Protein AF-A0A2P6QXC2-F1 (afdb_monomer_lite)

Secondary structure (DSSP, 8-state):
-HHHHHHHHHHHHHHHHHHHHHH-TT--HHHHHHHHHHHHHHHHHHHHHHHHHHHTT-GGGHHHHS----------PPPPSSSS---SS-----

pLDDT: mean 78.91, std 11.32, range [40.06, 95.5]

Radius of gyration: 17.95 Å; chains: 1; bounding box: 46×24×50 Å

Foldseek 3Di:
DVVVLVVVLVVVLVVQVVVQCVVCVVDDVVVVVVSVCVSVVLVVVLVVVCVVCVVVVNNVCSVVVNPDDDDDDDADDDPDPDPDDDDRDDDDDD

Sequence (94 aa):
MRVLALRRSLLMYESLKNLIEEMWPNGHDQFCTVISMLKQLEELKDMINLMILDSYGLEDKSNSILESKTLLRLMKYMPPPSKDYTTGLTAHTE

Structure (mmCIF, N/CA/C/O backbone):
data_AF-A0A2P6QXC2-F1
#
_entry.id   AF-A0A2P6QXC2-F1
#
loop_
_atom_site.group_PDB
_atom_site.id
_atom_site.type_symbol
_atom_site.label_atom_id
_atom_site.label_alt_id
_atom_site.label_comp_id
_atom_site.label_asym_id
_atom_site.label_entity_id
_atom_site.label_seq_id
_atom_site.pdbx_PDB_ins_code
_atom_site.Cartn_x
_atom_site.Cartn_y
_atom_site.Cartn_z
_atom_site.occupancy
_atom_site.B_iso_or_equiv
_atom_site.auth_seq_id
_atom_site.auth_comp_id
_atom_site.auth_asym_id
_atom_site.auth_atom_id
_atom_site.pdbx_PDB_model_num
ATOM 1 N N . MET A 1 1 ? -4.677 7.118 19.145 1.00 53.03 1 MET A N 1
ATOM 2 C CA . MET A 1 1 ? -4.621 6.776 17.703 1.00 53.03 1 MET A CA 1
ATOM 3 C C . MET A 1 1 ? -3.572 7.571 16.920 1.00 53.03 1 MET A C 1
ATOM 5 O O . MET A 1 1 ? -2.668 6.938 16.397 1.00 53.03 1 MET A O 1
ATOM 9 N N . ARG A 1 2 ? -3.590 8.917 16.882 1.00 42.56 2 ARG A N 1
ATOM 10 C CA . ARG A 1 2 ? -2.656 9.721 16.047 1.00 42.56 2 ARG A CA 1
ATOM 11 C C . ARG A 1 2 ? -1.153 9.436 16.231 1.00 42.56 2 ARG A C 1
ATOM 13 O O . ARG A 1 2 ? -0.434 9.344 15.247 1.00 42.56 2 ARG A O 1
ATOM 20 N N . VAL A 1 3 ? -0.673 9.259 17.464 1.00 40.06 3 VAL A N 1
ATOM 21 C CA . VAL A 1 3 ? 0.761 8.998 17.735 1.00 40.06 3 VAL A CA 1
ATOM 22 C C . VAL A 1 3 ? 1.207 7.620 17.225 1.00 40.06 3 VAL A C 1
ATOM 24 O O . VAL A 1 3 ? 2.317 7.476 16.721 1.00 40.06 3 VAL A O 1
ATOM 27 N N . LEU A 1 4 ? 0.331 6.614 17.305 1.00 53.69 4 LEU A N 1
ATOM 28 C CA . LEU A 1 4 ? 0.612 5.267 16.800 1.00 53.69 4 LEU A CA 1
ATOM 29 C C . LEU A 1 4 ? 0.608 5.237 15.266 1.00 53.69 4 LEU A C 1
ATOM 31 O O . LEU A 1 4 ? 1.503 4.635 14.680 1.00 53.69 4 LEU A O 1
ATOM 35 N N . ALA A 1 5 ? -0.325 5.954 14.631 1.00 56.94 5 ALA A N 1
ATOM 36 C CA . ALA A 1 5 ? -0.366 6.119 13.177 1.00 56.94 5 ALA A CA 1
ATOM 37 C C . ALA A 1 5 ? 0.894 6.827 12.644 1.00 56.94 5 ALA A C 1
ATOM 39 O O . ALA A 1 5 ? 1.525 6.351 11.705 1.00 56.94 5 ALA A O 1
ATOM 40 N N . LEU A 1 6 ? 1.341 7.902 13.308 1.00 57.00 6 LEU A N 1
ATOM 41 C CA . LEU A 1 6 ? 2.582 8.599 12.949 1.00 57.00 6 LEU A CA 1
ATOM 42 C C . LEU A 1 6 ? 3.819 7.701 13.086 1.00 57.00 6 LEU A C 1
ATOM 44 O O . LEU A 1 6 ? 4.671 7.696 12.202 1.00 57.00 6 LEU A O 1
ATOM 48 N N . ARG A 1 7 ? 3.910 6.913 14.165 1.00 57.56 7 ARG A N 1
ATOM 49 C CA . ARG A 1 7 ? 5.030 5.984 14.387 1.00 57.56 7 ARG A CA 1
ATOM 50 C C . ARG A 1 7 ? 5.058 4.859 13.348 1.00 57.56 7 ARG A C 1
ATOM 52 O O . ARG A 1 7 ? 6.134 4.474 12.903 1.00 57.56 7 ARG A O 1
ATOM 59 N N . ARG A 1 8 ? 3.889 4.352 12.951 1.00 63.03 8 ARG A N 1
ATOM 60 C CA . ARG A 1 8 ? 3.743 3.318 11.919 1.00 63.03 8 ARG A CA 1
ATOM 61 C C . ARG A 1 8 ? 4.161 3.825 10.540 1.00 63.03 8 ARG A C 1
ATOM 63 O O . ARG A 1 8 ? 4.970 3.180 9.880 1.00 63.03 8 ARG A O 1
ATOM 70 N N . SER A 1 9 ? 3.675 5.006 10.168 1.00 62.97 9 SER A N 1
ATOM 71 C CA . SER A 1 9 ? 4.011 5.667 8.907 1.00 62.97 9 SER A CA 1
ATOM 72 C C . SER A 1 9 ? 5.519 5.934 8.785 1.00 62.97 9 SER A C 1
ATOM 74 O O . SER A 1 9 ? 6.117 5.682 7.740 1.00 62.97 9 SER A O 1
ATOM 76 N N . LEU A 1 10 ? 6.166 6.346 9.885 1.00 64.19 10 LEU A N 1
ATOM 77 C CA . LEU A 1 10 ? 7.614 6.571 9.927 1.00 64.19 10 LEU A CA 1
ATOM 78 C C . LEU A 1 10 ? 8.418 5.270 9.732 1.00 64.19 10 LEU A C 1
ATOM 80 O O . LEU A 1 10 ? 9.373 5.244 8.963 1.00 64.19 10 LEU A O 1
ATOM 84 N N . LEU A 1 11 ? 8.013 4.175 10.388 1.00 69.75 11 LEU A N 1
ATOM 85 C CA . LEU A 1 11 ? 8.671 2.867 10.249 1.00 69.75 11 LEU A CA 1
ATOM 86 C C . LEU A 1 11 ? 8.519 2.280 8.838 1.00 69.75 11 LEU A C 1
ATOM 88 O O . LEU A 1 11 ? 9.449 1.656 8.325 1.00 69.75 11 LEU A O 1
ATOM 92 N N . MET A 1 12 ? 7.362 2.491 8.204 1.00 70.88 12 MET A N 1
ATOM 93 C CA . MET A 1 12 ? 7.124 2.095 6.816 1.00 70.88 12 MET A CA 1
ATOM 94 C C . MET A 1 12 ? 8.033 2.871 5.857 1.00 70.88 12 MET A C 1
ATOM 96 O O . MET A 1 12 ? 8.657 2.258 4.994 1.00 70.88 12 MET A O 1
ATOM 100 N N . TYR A 1 13 ? 8.140 4.191 6.034 1.00 74.81 13 TYR A N 1
ATOM 101 C CA . TYR A 1 13 ? 8.995 5.051 5.216 1.00 74.81 13 TYR A CA 1
ATOM 102 C C . TYR A 1 13 ? 10.463 4.608 5.255 1.00 74.81 13 TYR A C 1
ATOM 104 O O . TYR A 1 13 ? 11.050 4.377 4.201 1.00 74.81 13 TYR A O 1
ATOM 112 N N . GLU A 1 14 ? 11.034 4.428 6.450 1.00 75.62 14 GLU A N 1
ATOM 113 C CA . GLU A 1 14 ? 12.443 4.032 6.591 1.00 75.62 14 GLU A CA 1
ATOM 114 C C . GLU A 1 14 ? 12.710 2.640 5.997 1.00 75.62 14 GLU A C 1
ATOM 116 O O . GLU A 1 14 ? 13.706 2.431 5.308 1.00 75.62 14 GLU A O 1
ATOM 121 N N . SER A 1 15 ? 11.784 1.693 6.188 1.00 77.00 15 SER A N 1
ATOM 122 C CA . SER A 1 15 ? 11.909 0.343 5.616 1.00 77.00 15 SER A CA 1
ATOM 123 C C . SER A 1 15 ? 11.889 0.361 4.083 1.00 77.00 15 SER A C 1
ATOM 125 O O . SER A 1 15 ? 12.677 -0.331 3.442 1.00 77.00 15 SER A O 1
ATOM 127 N N . LEU A 1 16 ? 11.002 1.162 3.485 1.00 74.75 16 LEU A N 1
ATOM 128 C CA . LEU A 1 16 ? 10.900 1.314 2.031 1.00 74.75 16 LEU A CA 1
ATOM 129 C C . LEU A 1 16 ? 12.083 2.060 1.431 1.00 74.75 16 LEU A C 1
ATOM 131 O O . LEU A 1 16 ? 12.539 1.702 0.347 1.00 74.75 16 LEU A O 1
ATOM 135 N N . LYS A 1 17 ? 12.580 3.079 2.132 1.00 76.62 17 LYS A N 1
ATOM 136 C CA . LYS A 1 17 ? 13.773 3.812 1.729 1.00 76.62 17 LYS A CA 1
ATOM 137 C C . LYS A 1 17 ? 14.978 2.873 1.651 1.00 76.62 17 LYS A C 1
ATOM 139 O O . LYS A 1 17 ? 15.614 2.820 0.604 1.00 76.62 17 LYS A O 1
ATOM 144 N N . ASN A 1 18 ? 15.206 2.065 2.688 1.00 80.19 18 ASN A N 1
ATOM 145 C CA . ASN A 1 18 ? 16.286 1.074 2.698 1.00 80.19 18 ASN A CA 1
ATOM 146 C C . ASN A 1 18 ? 16.137 0.047 1.563 1.00 80.19 18 ASN A C 1
ATOM 148 O O . ASN A 1 18 ? 17.102 -0.229 0.859 1.00 80.19 18 ASN A O 1
ATOM 152 N N . LEU A 1 19 ? 14.924 -0.476 1.337 1.00 78.19 19 LEU A N 1
ATOM 153 C CA . LEU A 1 19 ? 14.662 -1.415 0.239 1.00 78.19 19 LEU A CA 1
ATOM 154 C C . LEU A 1 19 ? 14.997 -0.802 -1.131 1.00 78.19 19 LEU A C 1
ATOM 156 O O . LEU A 1 19 ? 15.571 -1.466 -1.989 1.00 78.19 19 LEU A O 1
ATOM 160 N N . ILE A 1 20 ? 14.639 0.464 -1.350 1.00 75.56 20 ILE A N 1
ATOM 161 C CA . ILE A 1 20 ? 14.895 1.154 -2.619 1.00 75.56 20 ILE A CA 1
ATOM 162 C C . ILE A 1 20 ? 16.385 1.449 -2.806 1.00 75.56 20 ILE A C 1
ATOM 164 O O . ILE 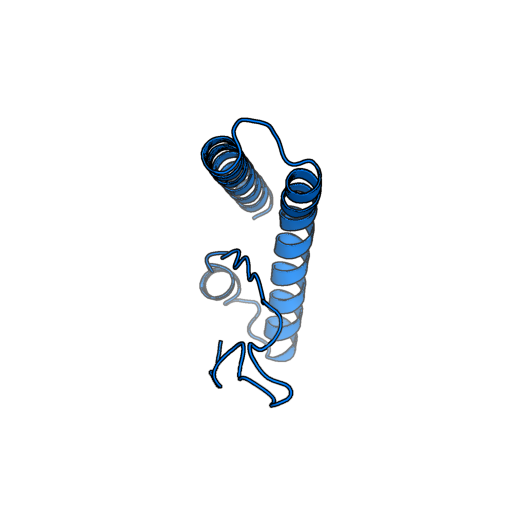A 1 20 ? 16.888 1.271 -3.914 1.00 75.56 20 ILE A O 1
ATOM 168 N N . GLU A 1 21 ? 17.096 1.834 -1.744 1.00 78.00 21 GLU A N 1
ATOM 169 C CA . GLU A 1 21 ? 18.554 2.006 -1.769 1.00 78.00 21 GLU A CA 1
ATOM 170 C C . GLU A 1 21 ? 19.281 0.686 -2.083 1.00 78.00 21 GLU A C 1
ATOM 172 O O . GLU A 1 21 ? 20.226 0.687 -2.871 1.00 78.00 21 GLU A O 1
ATOM 177 N N . GLU A 1 22 ? 18.812 -0.451 -1.553 1.00 81.56 22 GLU A N 1
ATOM 178 C CA . GLU A 1 22 ? 19.358 -1.776 -1.885 1.00 81.56 22 GLU A CA 1
ATOM 179 C C . GLU A 1 22 ? 19.079 -2.186 -3.336 1.00 81.56 22 GLU A C 1
ATOM 181 O O . GLU A 1 22 ? 19.957 -2.716 -4.019 1.00 81.56 22 GLU A O 1
ATOM 186 N N . MET A 1 23 ? 17.858 -1.955 -3.825 1.00 76.75 23 MET A N 1
ATOM 187 C CA . MET A 1 23 ? 17.475 -2.353 -5.181 1.00 76.75 23 MET A CA 1
ATOM 188 C C . MET A 1 23 ? 18.092 -1.449 -6.265 1.00 76.75 23 MET A C 1
ATOM 190 O O . MET A 1 23 ? 18.401 -1.931 -7.356 1.00 76.75 23 MET A O 1
ATOM 194 N N . TRP A 1 24 ? 18.285 -0.154 -5.982 1.00 75.69 24 TRP A N 1
ATOM 195 C CA . TRP A 1 24 ? 18.857 0.840 -6.901 1.00 75.69 24 TRP A CA 1
ATOM 196 C C . TRP A 1 24 ? 19.929 1.708 -6.213 1.00 75.69 24 TRP A C 1
ATOM 198 O O . TRP A 1 24 ? 19.716 2.901 -5.984 1.00 75.69 24 TRP A O 1
ATOM 208 N N . PRO A 1 25 ? 21.134 1.161 -5.967 1.00 72.69 25 PRO A N 1
ATOM 209 C CA . PRO A 1 25 ? 22.203 1.867 -5.249 1.00 72.69 25 PRO A CA 1
ATOM 210 C C . PRO A 1 25 ? 22.745 3.102 -5.989 1.00 72.69 25 PRO A C 1
ATOM 212 O O . PRO A 1 25 ? 23.336 3.982 -5.371 1.00 72.69 25 PRO A O 1
ATOM 215 N N . ASN A 1 26 ? 22.516 3.203 -7.304 1.00 76.31 26 ASN A N 1
ATOM 216 C CA . ASN A 1 26 ? 22.902 4.362 -8.122 1.00 76.31 26 ASN A CA 1
ATOM 217 C C . ASN A 1 26 ? 21.786 5.420 -8.243 1.00 76.31 26 ASN A C 1
ATOM 219 O O . ASN A 1 26 ? 21.894 6.335 -9.057 1.00 76.31 26 ASN A O 1
ATOM 223 N N . GLY A 1 27 ? 20.719 5.286 -7.451 1.00 65.00 27 GLY A N 1
ATOM 224 C CA . GLY A 1 27 ? 19.573 6.185 -7.449 1.00 65.00 27 GLY A CA 1
ATOM 225 C C . GLY A 1 27 ? 18.523 5.856 -8.511 1.00 65.00 27 GLY A C 1
ATOM 226 O O . GLY A 1 27 ? 18.788 5.213 -9.529 1.00 65.00 27 GLY A O 1
ATOM 227 N N . HIS A 1 28 ? 17.296 6.305 -8.241 1.00 68.75 28 HIS A N 1
ATOM 228 C CA . HIS A 1 28 ? 16.180 6.278 -9.180 1.00 68.75 28 HIS A CA 1
ATOM 229 C C . HIS A 1 28 ? 15.102 7.275 -8.719 1.00 68.75 28 HIS A C 1
ATOM 231 O O . HIS A 1 28 ? 14.177 6.911 -7.994 1.00 68.75 28 HIS A O 1
ATOM 237 N N . ASP A 1 29 ? 15.207 8.541 -9.136 1.00 68.3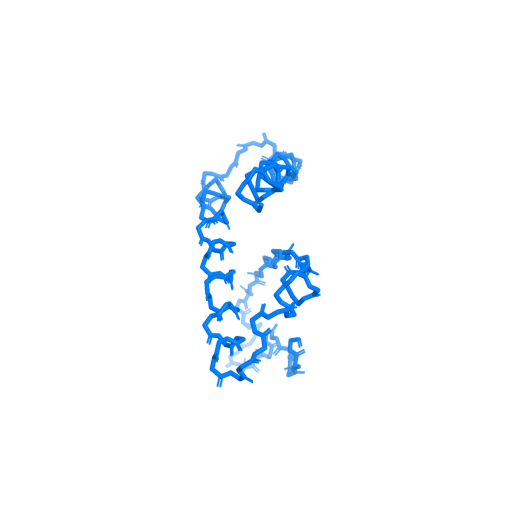8 29 ASP A N 1
ATOM 238 C CA . ASP A 1 29 ? 14.381 9.658 -8.631 1.00 68.38 29 ASP A CA 1
ATOM 239 C C . ASP A 1 29 ? 12.866 9.394 -8.671 1.00 68.38 29 ASP A C 1
ATOM 241 O O . ASP A 1 29 ? 12.125 9.827 -7.789 1.00 68.38 29 ASP A O 1
ATOM 245 N N . GLN A 1 30 ? 12.398 8.614 -9.651 1.00 67.50 30 GLN A N 1
ATOM 246 C CA . GLN A 1 30 ? 10.982 8.245 -9.777 1.00 67.50 30 GLN A CA 1
ATOM 247 C C . GLN A 1 30 ? 10.467 7.408 -8.589 1.00 67.50 30 GLN A C 1
ATOM 249 O O . GLN A 1 30 ? 9.286 7.480 -8.257 1.00 67.50 30 GLN A O 1
ATOM 254 N N . PHE A 1 31 ? 11.330 6.633 -7.917 1.00 67.31 31 PHE A N 1
ATOM 255 C CA . PHE A 1 31 ? 10.936 5.828 -6.755 1.00 67.31 31 PHE A CA 1
ATOM 256 C C . PHE A 1 31 ? 10.793 6.665 -5.482 1.00 67.31 31 PHE A C 1
ATOM 258 O O . PHE A 1 31 ? 9.924 6.375 -4.658 1.00 67.31 31 PHE A O 1
ATOM 265 N N . CYS A 1 32 ? 11.557 7.752 -5.352 1.00 68.12 32 CYS A N 1
ATOM 266 C CA . CYS A 1 32 ? 11.397 8.706 -4.255 1.00 68.12 32 CYS A CA 1
ATOM 267 C C . CYS A 1 32 ? 9.992 9.334 -4.256 1.00 68.12 32 CYS A C 1
ATOM 269 O O . CYS A 1 32 ? 9.408 9.546 -3.193 1.00 68.12 32 CYS A O 1
ATOM 271 N N . THR A 1 33 ? 9.411 9.567 -5.440 1.00 73.62 33 THR A N 1
ATOM 272 C CA . THR A 1 33 ? 8.020 10.029 -5.581 1.00 73.62 33 THR A CA 1
ATOM 273 C C . THR A 1 33 ? 7.009 8.989 -5.096 1.00 73.62 33 THR A C 1
ATOM 275 O O . THR A 1 33 ? 6.036 9.341 -4.439 1.00 73.62 33 THR A O 1
ATOM 278 N N . VAL A 1 34 ? 7.237 7.699 -5.363 1.00 74.19 34 VAL A N 1
ATOM 279 C CA . VAL A 1 34 ? 6.341 6.632 -4.883 1.00 74.19 34 VAL A CA 1
ATOM 280 C C . VAL A 1 34 ? 6.337 6.589 -3.356 1.00 74.19 34 VAL A C 1
ATOM 282 O O . VAL A 1 34 ? 5.268 6.569 -2.749 1.00 74.19 34 VAL A O 1
ATOM 285 N N . ILE A 1 35 ? 7.517 6.646 -2.727 1.00 73.75 35 ILE A N 1
ATOM 286 C CA . ILE A 1 35 ? 7.627 6.651 -1.263 1.00 73.75 35 ILE A CA 1
ATOM 287 C C . ILE A 1 35 ? 6.904 7.862 -0.657 1.00 73.75 35 ILE A C 1
ATOM 289 O O . ILE A 1 35 ? 6.187 7.711 0.334 1.00 73.75 35 ILE A O 1
ATOM 293 N N . SER A 1 36 ? 7.061 9.056 -1.238 1.00 76.62 36 SER A N 1
ATOM 294 C CA . SER A 1 36 ? 6.453 10.274 -0.685 1.00 76.62 36 SER A CA 1
ATOM 295 C C . SER A 1 36 ? 4.920 10.246 -0.715 1.00 76.62 36 SER A C 1
ATOM 297 O O . SER A 1 36 ? 4.279 10.831 0.160 1.00 76.62 36 SER A O 1
ATOM 299 N N . MET A 1 37 ? 4.324 9.509 -1.659 1.00 81.06 37 MET A N 1
ATOM 300 C CA . MET A 1 37 ? 2.872 9.336 -1.768 1.00 81.06 37 MET A CA 1
ATOM 301 C C . MET A 1 37 ? 2.297 8.273 -0.819 1.00 81.06 37 MET A C 1
ATOM 303 O O . MET A 1 37 ? 1.113 8.335 -0.486 1.00 81.06 37 MET A O 1
ATOM 307 N N . LEU A 1 38 ? 3.098 7.311 -0.344 1.00 80.12 38 LEU A N 1
ATOM 308 C CA . LEU A 1 38 ? 2.597 6.183 0.460 1.00 80.12 38 LEU A CA 1
ATOM 309 C C . LEU A 1 38 ? 1.907 6.609 1.754 1.00 80.12 38 LEU A C 1
ATOM 311 O O . LEU A 1 38 ? 0.902 6.014 2.135 1.00 80.12 38 LEU A O 1
ATOM 315 N N . LYS A 1 39 ? 2.407 7.656 2.416 1.00 78.38 39 LYS A N 1
ATOM 316 C CA . LYS A 1 39 ? 1.769 8.183 3.627 1.00 78.38 39 LYS A CA 1
ATOM 317 C C . LYS A 1 39 ? 0.364 8.717 3.343 1.00 78.38 39 LYS A C 1
ATOM 319 O O . LYS A 1 39 ? -0.564 8.421 4.085 1.00 78.38 39 LYS A O 1
ATOM 324 N N . GLN A 1 40 ? 0.207 9.474 2.258 1.00 84.69 40 GLN A N 1
ATOM 325 C CA . GLN A 1 40 ? -1.094 10.018 1.862 1.00 84.69 40 GLN A CA 1
ATOM 326 C C . GLN A 1 40 ? -2.072 8.893 1.494 1.00 84.69 40 GLN A C 1
ATOM 328 O O . GLN A 1 40 ? -3.250 8.968 1.830 1.00 84.69 40 GLN A O 1
ATOM 333 N N . LEU A 1 41 ? -1.580 7.824 0.859 1.00 86.31 41 LEU A N 1
ATOM 334 C CA . LEU A 1 41 ? -2.373 6.628 0.566 1.00 86.31 41 LEU A CA 1
ATOM 335 C C . LEU A 1 41 ? -2.797 5.874 1.834 1.00 86.31 41 LEU A C 1
ATOM 337 O O . LEU A 1 41 ? -3.931 5.407 1.904 1.00 86.31 41 LEU A O 1
ATOM 341 N N . GLU A 1 42 ? -1.925 5.766 2.840 1.00 83.50 42 GLU A N 1
ATOM 342 C CA . GLU A 1 42 ? -2.263 5.145 4.129 1.00 83.50 42 GLU A CA 1
ATOM 343 C C . GLU A 1 42 ? -3.356 5.938 4.861 1.00 83.50 42 GLU A C 1
ATOM 345 O O . GLU A 1 42 ? -4.344 5.357 5.311 1.00 83.50 42 GLU A O 1
ATOM 350 N N . GLU A 1 43 ? -3.231 7.266 4.905 1.00 85.56 43 GLU A N 1
ATOM 351 C CA . GLU A 1 43 ? -4.239 8.152 5.499 1.00 85.56 43 GLU A CA 1
ATOM 352 C C . GLU A 1 43 ? -5.582 8.074 4.749 1.00 85.56 43 GLU A C 1
ATOM 354 O O . GLU A 1 43 ? -6.642 8.008 5.376 1.00 85.56 43 GLU A O 1
ATOM 359 N N . LEU A 1 44 ? -5.549 8.013 3.412 1.00 90.19 44 LEU A N 1
ATOM 360 C CA . LEU A 1 44 ? -6.746 7.835 2.588 1.00 90.19 44 LEU A CA 1
ATOM 361 C C . LEU A 1 44 ? -7.413 6.473 2.834 1.00 90.19 44 LEU A C 1
ATOM 363 O O . LEU A 1 44 ? -8.632 6.413 2.988 1.00 90.19 44 LEU A O 1
ATOM 367 N N . LYS A 1 45 ? -6.632 5.388 2.910 1.00 87.75 45 LYS A N 1
ATOM 368 C CA . LYS A 1 45 ? -7.123 4.037 3.234 1.00 87.75 45 LYS A CA 1
ATOM 369 C C . LYS A 1 45 ? -7.860 4.029 4.571 1.00 87.75 45 LYS A C 1
ATOM 371 O O . LYS A 1 45 ? -8.952 3.474 4.665 1.00 87.75 45 LYS A O 1
ATOM 376 N N . ASP A 1 46 ? -7.270 4.632 5.599 1.00 86.69 46 ASP A N 1
ATOM 377 C CA . ASP A 1 46 ? -7.880 4.680 6.928 1.00 86.69 46 ASP A CA 1
ATOM 378 C C . ASP A 1 46 ? -9.180 5.497 6.918 1.00 86.69 46 ASP A C 1
ATOM 380 O O . ASP A 1 46 ? -10.166 5.078 7.522 1.00 86.69 46 ASP A O 1
ATOM 384 N N . MET A 1 47 ? -9.227 6.604 6.169 1.00 90.19 47 MET A N 1
ATOM 385 C CA . MET A 1 47 ? -10.443 7.404 5.997 1.00 90.19 47 MET A CA 1
ATOM 386 C C . MET A 1 47 ? -11.562 6.617 5.305 1.00 90.19 47 MET A C 1
ATOM 388 O O . MET A 1 47 ? -12.684 6.592 5.805 1.00 90.19 47 MET A O 1
ATOM 392 N N . ILE A 1 48 ? -11.255 5.933 4.197 1.00 91.25 48 ILE A N 1
ATOM 393 C CA . ILE A 1 48 ? -12.222 5.096 3.472 1.00 91.25 48 ILE A CA 1
ATOM 394 C C . ILE A 1 48 ? -12.754 3.986 4.382 1.00 91.25 48 ILE A C 1
ATOM 396 O O . ILE A 1 48 ? -13.961 3.773 4.449 1.00 91.25 48 ILE A O 1
ATOM 400 N N . ASN A 1 49 ? -11.876 3.311 5.127 1.00 89.38 49 ASN A N 1
ATOM 401 C CA . ASN A 1 49 ? -12.291 2.264 6.056 1.00 89.38 49 ASN A CA 1
ATOM 402 C C . ASN A 1 49 ? -13.212 2.802 7.156 1.00 89.38 49 ASN A C 1
ATOM 404 O O . ASN A 1 49 ? -14.201 2.151 7.477 1.00 89.38 49 ASN A O 1
ATOM 408 N N . LEU A 1 50 ? -12.928 3.984 7.710 1.00 89.81 50 LEU A N 1
ATOM 409 C CA . LEU A 1 50 ? -13.809 4.614 8.694 1.00 89.81 50 LEU A CA 1
ATOM 410 C C . LEU A 1 50 ? -15.178 4.954 8.096 1.00 89.81 50 LEU A C 1
ATOM 412 O O . LEU A 1 50 ? -16.185 4.639 8.718 1.00 89.81 50 LEU A O 1
ATOM 416 N N . MET A 1 51 ? -15.226 5.513 6.881 1.00 93.25 51 MET A N 1
ATOM 417 C CA . MET A 1 51 ? -16.489 5.801 6.184 1.00 93.25 51 MET A CA 1
ATOM 418 C C . MET A 1 51 ? -17.307 4.531 5.924 1.00 93.25 51 MET A C 1
ATOM 420 O O . MET A 1 51 ? -18.526 4.531 6.073 1.00 93.25 51 MET A O 1
ATOM 424 N N . ILE A 1 52 ? -16.645 3.433 5.549 1.00 92.69 52 ILE A N 1
ATOM 425 C CA . ILE A 1 52 ? -17.306 2.139 5.367 1.00 92.69 52 ILE A CA 1
ATOM 426 C C . ILE A 1 52 ? -17.854 1.647 6.709 1.00 92.69 52 ILE A C 1
ATOM 428 O O . ILE A 1 52 ? -19.031 1.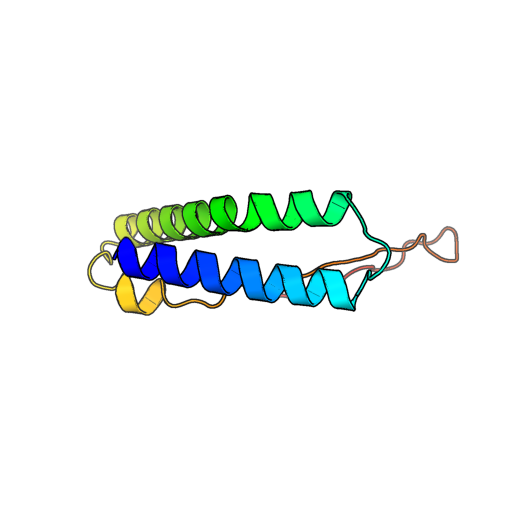316 6.788 1.00 92.69 52 ILE A O 1
ATOM 432 N N . LEU A 1 53 ? -17.048 1.624 7.772 1.00 92.31 53 LEU A N 1
ATOM 433 C CA . LEU A 1 53 ? -17.498 1.150 9.085 1.00 92.31 53 LEU A CA 1
ATOM 434 C C . LEU A 1 53 ? -18.676 1.958 9.630 1.00 92.31 53 LEU A C 1
ATOM 436 O O . LEU A 1 53 ? -19.628 1.354 10.117 1.00 92.31 53 LEU A O 1
ATOM 440 N N . ASP A 1 54 ? -18.630 3.281 9.491 1.00 92.00 54 ASP A N 1
ATOM 441 C CA . ASP A 1 54 ? -19.721 4.204 9.821 1.00 92.0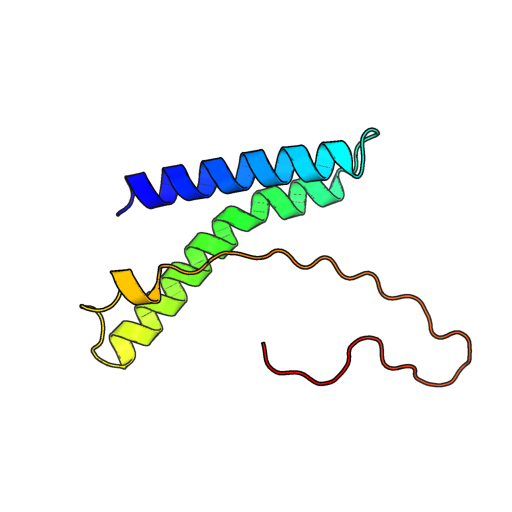0 54 ASP A CA 1
ATOM 442 C C . ASP A 1 54 ? -21.005 3.849 9.054 1.00 92.00 54 ASP A C 1
ATOM 444 O O . ASP A 1 54 ? -22.054 3.627 9.655 1.00 92.00 54 ASP A O 1
ATOM 448 N N . SER A 1 55 ? -20.910 3.616 7.738 1.00 95.50 55 SER A N 1
ATOM 449 C CA . SER A 1 55 ? -22.071 3.230 6.917 1.00 95.50 55 SER A CA 1
ATOM 450 C C . SER A 1 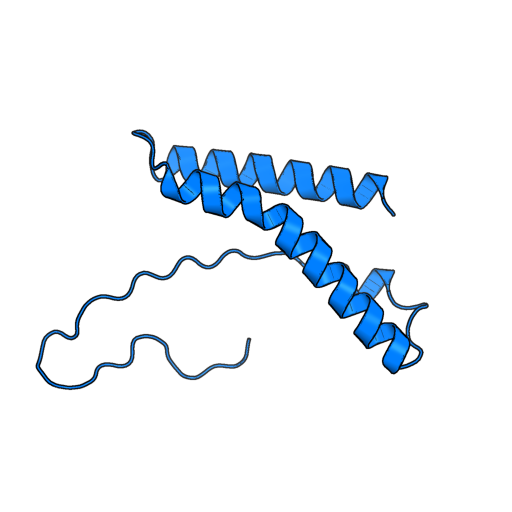55 ? -22.738 1.910 7.335 1.00 95.50 55 SER A C 1
ATOM 452 O O . SER A 1 55 ? -23.916 1.696 7.044 1.00 95.50 55 SER A O 1
ATOM 454 N N . TYR A 1 56 ? -22.006 1.035 8.034 1.00 93.81 56 TYR A N 1
ATOM 455 C CA . TYR A 1 56 ? -22.509 -0.231 8.573 1.00 93.81 56 TYR A CA 1
ATOM 456 C C . TYR A 1 56 ? -22.794 -0.183 10.087 1.00 93.81 56 TYR A C 1
ATOM 458 O O . TYR A 1 56 ? -23.188 -1.205 10.651 1.00 93.81 56 TYR A O 1
ATOM 466 N N . GLY A 1 57 ? -22.601 0.960 10.761 1.00 92.94 57 GLY A N 1
ATOM 467 C CA . GLY A 1 57 ? -22.757 1.095 12.215 1.00 92.94 57 GLY A CA 1
ATOM 468 C C . GLY A 1 57 ? -21.744 0.272 13.025 1.00 92.94 57 GLY A C 1
ATOM 469 O O . GLY A 1 57 ? -22.070 -0.255 14.088 1.00 92.94 57 GLY A O 1
ATOM 470 N N . LEU A 1 58 ? -20.528 0.092 12.500 1.00 91.56 58 LEU A N 1
ATOM 471 C CA . LEU A 1 58 ? -19.457 -0.741 13.068 1.00 91.56 58 LEU A CA 1
ATOM 472 C C . LEU A 1 58 ? -18.255 0.075 13.574 1.00 91.56 58 LEU A C 1
ATOM 474 O O . LEU A 1 58 ? -17.150 -0.461 13.694 1.00 91.56 58 LEU A O 1
ATOM 478 N N . GLU A 1 59 ? -18.444 1.356 13.882 1.00 83.38 59 GLU A N 1
ATOM 479 C CA . GLU A 1 59 ? -17.390 2.280 14.337 1.00 83.38 59 GLU A CA 1
ATOM 480 C C . GLU A 1 59 ? -16.590 1.736 15.537 1.00 83.38 59 GLU A C 1
ATOM 482 O O . GLU A 1 59 ? -15.357 1.832 15.574 1.00 83.38 59 GLU A O 1
ATOM 487 N N . ASP A 1 60 ? -17.267 1.058 16.469 1.00 84.12 60 ASP A N 1
ATOM 488 C CA . ASP A 1 60 ? -16.666 0.446 17.662 1.00 84.12 60 ASP A CA 1
ATOM 489 C C . ASP A 1 60 ? -15.667 -0.683 17.338 1.00 84.12 60 ASP A C 1
ATOM 491 O O . ASP A 1 60 ? -14.823 -1.036 18.165 1.00 84.12 60 ASP A O 1
ATOM 495 N N . LYS A 1 61 ? -15.722 -1.252 16.123 1.00 79.38 61 LYS A N 1
ATOM 496 C CA . LYS A 1 61 ? -14.801 -2.301 15.641 1.00 79.38 61 LYS A CA 1
ATOM 497 C C . LYS A 1 61 ? -13.637 -1.763 14.807 1.00 79.38 61 LYS A C 1
ATOM 499 O O . LYS A 1 61 ? -12.854 -2.543 14.261 1.00 79.38 61 LYS A O 1
ATOM 504 N N . SER A 1 62 ? -13.483 -0.442 14.737 1.00 76.75 62 SER A N 1
ATOM 505 C CA . SER A 1 62 ? -12.424 0.230 13.975 1.00 76.75 62 SER A CA 1
ATOM 506 C C . SER A 1 62 ? -11.025 -0.298 14.289 1.00 76.75 62 SER A C 1
ATOM 508 O O . SER A 1 62 ? -10.283 -0.619 13.367 1.00 76.75 62 SER A O 1
ATOM 510 N N . ASN A 1 63 ? -10.673 -0.491 15.561 1.00 74.50 63 ASN A N 1
ATOM 511 C CA . ASN A 1 63 ? -9.323 -0.928 15.933 1.00 74.50 63 ASN A CA 1
ATOM 512 C C . ASN A 1 63 ? -8.949 -2.323 15.400 1.00 74.50 63 ASN A C 1
ATOM 514 O O . ASN A 1 63 ? -7.796 -2.517 15.033 1.00 74.50 63 ASN A O 1
ATOM 518 N N . SER A 1 64 ? -9.885 -3.279 15.328 1.00 75.12 64 SER A N 1
ATOM 519 C CA . SER A 1 64 ? -9.571 -4.628 14.829 1.00 75.12 64 SER A CA 1
ATOM 520 C C . SER A 1 64 ? -9.582 -4.717 13.303 1.00 75.12 64 SER A C 1
ATOM 522 O O . SER A 1 64 ? -8.943 -5.595 12.737 1.00 75.12 64 SER A O 1
ATOM 524 N N . ILE A 1 65 ? -10.331 -3.837 12.630 1.00 72.94 65 ILE A N 1
ATOM 525 C CA . ILE A 1 65 ? -10.488 -3.850 11.166 1.00 72.94 65 ILE A CA 1
ATOM 526 C C . ILE A 1 65 ? -9.439 -2.956 10.485 1.00 72.94 65 ILE A C 1
ATOM 528 O O . ILE A 1 65 ? -8.971 -3.263 9.390 1.00 72.94 65 ILE A O 1
ATOM 532 N N . LEU A 1 66 ? -9.011 -1.877 11.145 1.00 76.81 66 LEU A N 1
ATOM 533 C CA . LEU A 1 66 ? -7.967 -0.977 10.644 1.00 76.81 66 LEU A CA 1
ATOM 534 C C . LEU A 1 66 ? -6.549 -1.538 10.818 1.00 76.81 66 LEU A C 1
ATOM 536 O O . LEU A 1 66 ? -5.608 -1.021 10.208 1.00 76.81 66 LEU A O 1
ATOM 540 N N . GLU A 1 67 ? -6.377 -2.601 11.607 1.00 74.69 67 GLU A N 1
ATOM 541 C CA . GLU A 1 67 ? -5.098 -3.288 11.784 1.00 74.69 67 GLU A CA 1
ATOM 542 C C . GLU A 1 67 ? -4.757 -4.151 10.552 1.00 74.69 67 GLU A C 1
ATOM 544 O O . GLU A 1 67 ? -4.761 -5.377 10.577 1.00 74.69 67 GLU A O 1
ATOM 549 N N . SER A 1 68 ? -4.457 -3.495 9.429 1.00 73.75 68 SER A N 1
ATOM 550 C CA . SER A 1 68 ? -4.102 -4.138 8.159 1.00 73.75 68 SER A CA 1
ATOM 551 C C . SER A 1 68 ? -2.698 -3.758 7.709 1.00 73.75 68 SER A C 1
ATOM 553 O O . SER A 1 68 ? -2.296 -2.604 7.847 1.00 73.75 68 SER A O 1
ATOM 555 N N . LYS A 1 69 ? -1.915 -4.714 7.194 1.00 76.56 69 LYS A N 1
ATOM 556 C CA . LYS A 1 69 ? -0.574 -4.440 6.651 1.00 76.56 69 LYS A CA 1
ATOM 557 C C . LYS A 1 69 ? -0.690 -3.779 5.276 1.00 76.56 69 LYS A C 1
ATOM 559 O O . LYS A 1 69 ? -1.405 -4.282 4.417 1.00 76.56 69 LYS A O 1
ATOM 564 N N . THR A 1 70 ? 0.052 -2.697 5.060 1.00 76.31 70 THR A N 1
ATOM 565 C CA . THR A 1 70 ? 0.188 -2.062 3.743 1.00 76.31 70 THR A CA 1
ATOM 566 C C . THR A 1 70 ? 1.232 -2.817 2.923 1.00 76.31 70 THR A C 1
ATOM 568 O O . THR A 1 70 ? 2.351 -3.022 3.394 1.00 76.31 70 THR A O 1
ATOM 571 N N . LEU A 1 71 ? 0.874 -3.230 1.706 1.00 79.12 71 LEU A N 1
ATOM 572 C CA . LEU A 1 71 ? 1.780 -3.871 0.752 1.00 79.12 71 LEU A CA 1
ATOM 573 C C . LEU A 1 71 ? 1.935 -2.980 -0.482 1.00 79.12 71 LEU A C 1
ATOM 575 O O . LEU A 1 71 ? 0.946 -2.492 -1.023 1.00 79.12 71 LEU A O 1
ATOM 579 N N . LEU A 1 72 ? 3.174 -2.788 -0.939 1.00 78.06 72 LEU A N 1
ATOM 580 C CA . LEU A 1 72 ? 3.465 -2.132 -2.213 1.00 78.06 72 LEU A CA 1
ATOM 581 C C . LEU A 1 72 ? 3.804 -3.199 -3.257 1.00 78.06 72 LEU A C 1
ATOM 583 O O . LEU A 1 72 ? 4.782 -3.929 -3.103 1.00 78.06 72 LEU A O 1
ATOM 587 N N . ARG A 1 73 ? 3.015 -3.269 -4.333 1.00 83.62 73 ARG A N 1
ATOM 588 C CA . ARG A 1 73 ? 3.274 -4.153 -5.475 1.00 83.62 73 ARG A CA 1
ATOM 589 C C . ARG A 1 73 ? 3.755 -3.333 -6.667 1.00 83.62 73 ARG A C 1
ATOM 591 O O . ARG A 1 73 ? 2.985 -2.590 -7.267 1.00 83.62 73 ARG A O 1
ATOM 598 N N . LEU A 1 74 ? 5.025 -3.491 -7.025 1.00 78.50 74 LEU A N 1
ATOM 599 C CA . LEU A 1 74 ? 5.604 -2.888 -8.225 1.00 78.50 74 LEU A CA 1
ATOM 600 C C . LEU A 1 74 ? 5.488 -3.877 -9.386 1.00 78.50 74 LEU A C 1
ATOM 602 O O . LEU A 1 74 ? 5.989 -4.996 -9.298 1.00 78.50 74 LEU A O 1
ATOM 606 N N . MET A 1 75 ? 4.820 -3.479 -10.469 1.00 85.44 75 MET A N 1
ATOM 607 C CA . MET A 1 75 ? 4.602 -4.339 -11.634 1.00 85.44 75 MET A CA 1
ATOM 608 C C . MET A 1 75 ? 5.251 -3.732 -12.874 1.00 85.44 75 MET A C 1
ATOM 610 O O . MET A 1 75 ? 5.002 -2.576 -13.211 1.00 85.44 75 MET A O 1
ATOM 614 N N . LYS A 1 76 ? 6.071 -4.527 -13.568 1.00 85.00 76 LYS A N 1
ATOM 615 C CA . LYS A 1 76 ? 6.656 -4.174 -14.863 1.00 85.00 76 LYS A CA 1
ATOM 616 C C . LYS A 1 76 ? 6.042 -5.062 -15.935 1.00 85.00 76 LYS A C 1
ATOM 618 O O . LYS A 1 76 ? 6.214 -6.277 -15.899 1.00 85.00 76 LYS A O 1
ATOM 623 N N . TYR A 1 77 ? 5.370 -4.446 -16.898 1.00 88.50 77 TYR A N 1
ATOM 624 C CA . TYR A 1 77 ? 4.816 -5.137 -18.057 1.00 88.50 77 TYR A CA 1
ATOM 625 C C . TYR A 1 77 ? 5.706 -4.904 -19.273 1.00 88.50 77 TYR A C 1
ATOM 627 O O . TYR A 1 77 ? 6.156 -3.783 -19.514 1.00 88.50 77 TYR A O 1
ATOM 635 N N . MET A 1 78 ? 5.968 -5.969 -20.026 1.00 87.38 78 MET A N 1
ATOM 636 C CA . MET A 1 78 ? 6.711 -5.906 -21.283 1.00 87.38 78 MET A CA 1
ATOM 637 C C . MET A 1 78 ? 5.746 -5.986 -22.469 1.00 87.38 78 MET A C 1
ATOM 639 O O . MET A 1 78 ? 4.661 -6.554 -22.325 1.00 87.38 78 MET A O 1
ATOM 643 N N . PRO A 1 79 ? 6.128 -5.450 -23.642 1.00 87.31 79 PRO A N 1
ATOM 644 C CA . PRO A 1 79 ? 5.370 -5.672 -24.865 1.00 87.31 79 PRO A CA 1
ATOM 645 C C . PRO A 1 79 ? 5.212 -7.175 -25.150 1.00 87.31 79 PRO A C 1
ATOM 647 O O . PRO A 1 79 ? 6.140 -7.941 -24.865 1.00 87.31 79 PRO A O 1
ATOM 650 N N . PRO A 1 80 ? 4.075 -7.607 -25.722 1.00 88.12 80 PRO A N 1
ATOM 651 C CA . PRO A 1 80 ? 3.903 -8.991 -26.134 1.00 88.12 80 PRO A CA 1
ATOM 652 C C . PRO A 1 80 ? 4.974 -9.382 -27.173 1.00 88.12 80 PRO A C 1
ATOM 654 O O . PRO A 1 80 ? 5.357 -8.560 -28.008 1.00 88.12 80 PRO A O 1
ATOM 657 N N . PRO A 1 81 ? 5.474 -10.631 -27.142 1.00 84.50 81 PRO A N 1
ATOM 658 C CA . PRO A 1 81 ? 6.507 -11.109 -28.063 1.00 84.50 81 PRO A CA 1
ATOM 659 C C . PRO A 1 81 ? 6.009 -11.272 -29.511 1.00 84.50 81 PRO A C 1
ATOM 661 O O . PRO A 1 81 ? 6.824 -11.351 -30.429 1.00 84.50 81 PRO A O 1
ATOM 664 N N . SER A 1 82 ? 4.692 -11.314 -29.731 1.00 88.06 82 SER A N 1
ATOM 665 C CA . SER A 1 82 ? 4.050 -11.325 -31.050 1.00 88.06 82 SER A CA 1
ATOM 666 C C . SER A 1 82 ? 3.002 -10.208 -31.151 1.00 88.06 82 SER A C 1
ATOM 668 O O . SER A 1 82 ? 2.794 -9.441 -30.212 1.00 88.06 82 SER A O 1
ATOM 670 N N . LYS A 1 83 ? 2.325 -10.105 -32.303 1.00 81.25 83 LYS A N 1
ATOM 671 C CA . LYS A 1 83 ? 1.174 -9.200 -32.477 1.00 81.25 83 LYS A CA 1
ATOM 672 C C . LYS A 1 83 ? -0.078 -9.663 -31.717 1.00 81.25 83 LYS A C 1
ATOM 674 O O . LYS A 1 83 ? -1.074 -8.943 -31.724 1.00 81.25 83 LYS A O 1
ATOM 679 N N . ASP A 1 84 ? -0.033 -10.835 -31.089 1.00 87.88 84 ASP A N 1
ATOM 680 C CA . ASP A 1 84 ? -1.145 -11.382 -30.323 1.00 87.88 84 ASP A CA 1
ATOM 681 C C . ASP A 1 84 ? -1.157 -10.814 -28.902 1.00 87.88 84 ASP A C 1
ATOM 683 O O . ASP A 1 84 ? -0.123 -10.467 -28.325 1.00 87.88 84 ASP A O 1
ATOM 687 N N . TYR A 1 85 ? -2.345 -10.732 -28.311 1.00 84.12 85 TYR A N 1
ATOM 688 C CA . TYR A 1 85 ? -2.492 -10.287 -26.932 1.00 84.12 85 TYR A CA 1
ATOM 689 C C . TYR A 1 85 ? -1.969 -11.352 -25.960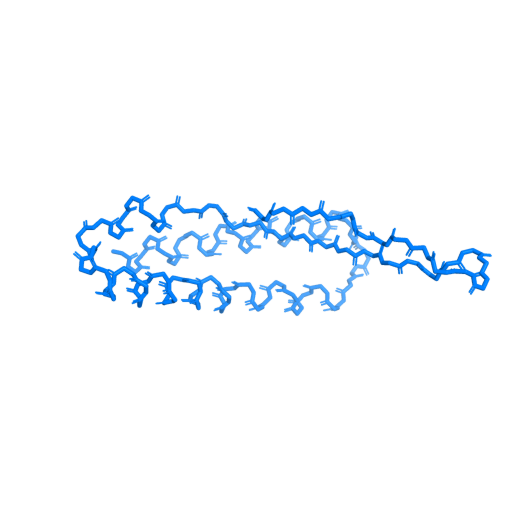 1.00 84.12 85 TYR A C 1
ATOM 691 O O . TYR A 1 85 ? -2.389 -12.507 -26.007 1.00 84.12 85 TYR A O 1
ATOM 699 N N . THR A 1 86 ? -1.105 -10.949 -25.028 1.00 87.69 86 THR A N 1
ATOM 700 C CA . THR A 1 86 ? -0.653 -11.794 -23.913 1.00 87.69 86 THR A CA 1
ATOM 701 C C . THR A 1 86 ? -1.192 -11.278 -22.586 1.00 87.69 86 THR A C 1
ATOM 703 O O . THR A 1 86 ? -1.137 -10.078 -22.311 1.00 87.69 86 THR A O 1
ATOM 706 N N . THR A 1 87 ? -1.667 -12.178 -21.727 1.00 88.12 87 THR A N 1
ATOM 707 C CA . THR A 1 87 ? -2.133 -11.832 -20.379 1.00 88.12 87 THR A CA 1
ATOM 708 C C . THR A 1 87 ? -0.962 -11.390 -19.499 1.00 88.12 87 THR A C 1
ATOM 710 O O . THR A 1 87 ? -0.107 -12.199 -19.154 1.00 88.12 87 THR A O 1
ATOM 713 N N . GLY A 1 88 ? -0.930 -10.111 -19.113 1.00 88.25 88 GLY A N 1
ATOM 714 C CA . GLY A 1 88 ? 0.088 -9.576 -18.197 1.00 88.25 88 GLY A CA 1
ATOM 715 C C . GLY A 1 88 ? -0.174 -9.894 -16.720 1.00 88.25 88 GLY A C 1
ATOM 716 O O . GLY A 1 88 ? 0.767 -10.017 -15.941 1.00 88.25 88 GLY A O 1
ATOM 717 N N . LEU A 1 89 ? -1.444 -10.038 -16.331 1.00 90.38 89 LEU A N 1
ATOM 718 C CA . LEU A 1 89 ? -1.876 -10.353 -14.970 1.00 90.38 89 LEU A CA 1
ATOM 719 C C . LEU A 1 89 ? -3.081 -11.291 -15.035 1.00 90.38 89 LEU A C 1
ATOM 721 O O . LEU A 1 89 ? -4.054 -11.015 -15.735 1.00 90.38 89 LEU A O 1
ATOM 725 N N . THR A 1 90 ? -2.999 -12.419 -14.338 1.00 92.12 90 THR A N 1
ATOM 726 C CA . THR A 1 90 ? -4.066 -13.423 -14.296 1.00 92.12 90 THR A CA 1
ATOM 727 C C . THR A 1 90 ? -5.262 -12.923 -13.493 1.00 92.12 90 THR A C 1
ATOM 729 O O . THR A 1 90 ? -5.098 -12.148 -12.550 1.00 92.12 90 THR A O 1
ATOM 732 N N . ALA A 1 91 ? -6.463 -13.403 -13.819 1.00 94.81 91 ALA A N 1
ATOM 733 C CA . ALA A 1 91 ? -7.657 -13.124 -13.025 1.00 94.81 91 ALA A CA 1
ATOM 734 C C . ALA A 1 91 ? -7.468 -13.596 -11.571 1.00 94.81 91 ALA A C 1
ATOM 736 O O . ALA A 1 91 ? -7.057 -14.733 -11.337 1.00 94.81 91 ALA A O 1
ATOM 737 N N . HIS A 1 92 ? -7.742 -12.711 -10.613 1.00 93.50 92 HIS A N 1
ATOM 738 C CA . HIS A 1 92 ? -7.678 -12.977 -9.176 1.00 93.50 92 HIS A CA 1
ATOM 739 C C . HIS A 1 92 ? -8.615 -12.024 -8.421 1.00 93.50 92 HIS A C 1
ATOM 741 O O . HIS A 1 92 ? -9.114 -11.052 -8.989 1.00 93.50 92 HIS A O 1
ATOM 747 N N . THR A 1 93 ? -8.856 -12.334 -7.150 1.00 93.69 93 THR A N 1
ATOM 748 C CA . THR A 1 93 ? -9.419 -11.406 -6.164 1.00 93.69 93 THR A CA 1
ATOM 749 C C . THR A 1 93 ? -8.271 -10.929 -5.282 1.00 93.69 93 THR A C 1
ATOM 751 O O . THR A 1 93 ? -7.368 -11.722 -5.000 1.00 93.69 93 THR A O 1
ATOM 754 N N . GLU A 1 94 ? -8.288 -9.648 -4.919 1.00 80.38 94 GLU A N 1
ATOM 755 C CA . GLU A 1 94 ? -7.329 -9.058 -3.973 1.00 80.38 94 GLU A CA 1
ATOM 756 C C . GLU A 1 94 ? -7.409 -9.701 -2.580 1.00 80.38 94 GLU A C 1
ATOM 758 O O . GLU A 1 94 ? -8.527 -10.099 -2.172 1.00 80.38 94 GLU A O 1
#

Organism: Rosa chinensis (NCBI:txid74649)